Protein AF-A0A8I2Z5L2-F1 (afdb_monomer_lite)

Radius of gyration: 22.34 Å; chains: 1; bounding box: 50×25×63 Å

pLDDT: mean 81.47, std 20.43, range [42.88, 98.12]

Structure (mmCIF, N/CA/C/O backbone):
data_AF-A0A8I2Z5L2-F1
#
_entry.id   AF-A0A8I2Z5L2-F1
#
loop_
_atom_site.group_PDB
_atom_site.id
_atom_site.type_symbol
_atom_site.label_atom_id
_atom_site.label_alt_id
_atom_site.label_comp_id
_atom_site.label_asym_id
_atom_site.label_entity_id
_atom_site.label_seq_id
_atom_site.pdbx_PDB_ins_code
_atom_site.Cartn_x
_atom_site.Cartn_y
_atom_site.Cartn_z
_atom_site.occupancy
_atom_site.B_iso_or_equiv
_atom_site.auth_seq_id
_atom_site.auth_comp_id
_atom_site.auth_asym_id
_atom_site.auth_atom_id
_atom_site.pdbx_PDB_model_num
ATOM 1 N N . MET A 1 1 ? 11.837 -4.181 -3.426 1.00 78.31 1 MET A N 1
ATOM 2 C CA . MET A 1 1 ? 10.359 -4.108 -3.436 1.00 78.31 1 MET A CA 1
ATOM 3 C C . MET A 1 1 ? 9.836 -4.921 -2.260 1.00 78.31 1 MET A C 1
ATOM 5 O O . MET A 1 1 ? 10.418 -5.965 -2.003 1.00 78.31 1 MET A O 1
ATOM 9 N N . ASN A 1 2 ? 8.807 -4.466 -1.539 1.00 91.19 2 ASN A N 1
ATOM 10 C CA . ASN A 1 2 ? 8.116 -5.297 -0.543 1.00 91.19 2 ASN A CA 1
ATOM 11 C C . ASN A 1 2 ? 6.858 -5.876 -1.205 1.00 91.19 2 ASN A C 1
ATOM 13 O O . ASN A 1 2 ? 5.925 -5.121 -1.451 1.00 91.19 2 ASN A O 1
ATOM 17 N N . LEU A 1 3 ? 6.861 -7.170 -1.545 1.00 94.00 3 LEU A N 1
ATOM 18 C CA . LEU A 1 3 ? 5.728 -7.826 -2.218 1.00 94.00 3 LEU A CA 1
ATOM 19 C C . LEU A 1 3 ? 4.597 -8.193 -1.255 1.00 94.00 3 LEU A C 1
ATOM 21 O O . LEU A 1 3 ? 3.435 -8.144 -1.648 1.00 94.00 3 LEU A O 1
ATOM 25 N N . VAL A 1 4 ? 4.920 -8.435 0.018 1.00 96.31 4 VAL A N 1
ATOM 26 C CA . VAL A 1 4 ? 3.931 -8.719 1.070 1.00 96.31 4 VAL A CA 1
ATOM 27 C C . VAL A 1 4 ? 2.918 -7.576 1.179 1.00 96.31 4 VAL A C 1
ATOM 29 O O . VAL A 1 4 ? 1.730 -7.809 1.373 1.00 96.31 4 VAL A O 1
ATOM 32 N N . SER A 1 5 ? 3.355 -6.329 0.976 1.00 95.75 5 SER A N 1
ATOM 33 C CA . SER A 1 5 ? 2.457 -5.168 0.924 1.00 95.75 5 SER A CA 1
ATOM 34 C C . SER A 1 5 ? 1.437 -5.242 -0.223 1.00 95.75 5 SER A C 1
ATOM 36 O O . SER A 1 5 ? 0.286 -4.858 -0.040 1.00 95.75 5 SER A O 1
ATOM 38 N N . TYR A 1 6 ? 1.823 -5.754 -1.395 1.00 95.50 6 TYR A N 1
ATOM 39 C CA . TYR A 1 6 ? 0.918 -5.905 -2.543 1.00 95.50 6 TYR A CA 1
ATOM 40 C C . TYR A 1 6 ? -0.068 -7.056 -2.321 1.00 95.50 6 TYR A C 1
ATOM 42 O O . TYR A 1 6 ? -1.264 -6.899 -2.563 1.00 95.50 6 TYR A O 1
ATOM 50 N N . GLU A 1 7 ? 0.421 -8.186 -1.807 1.00 95.88 7 GLU A N 1
ATOM 51 C CA . GLU A 1 7 ? -0.394 -9.354 -1.455 1.00 95.88 7 GLU A CA 1
ATOM 52 C C . GLU A 1 7 ? -1.429 -9.006 -0.386 1.00 95.88 7 GLU A C 1
ATOM 54 O O . GLU A 1 7 ? -2.602 -9.353 -0.522 1.00 95.88 7 GLU A O 1
ATOM 59 N N . TYR A 1 8 ? -1.023 -8.248 0.640 1.00 96.81 8 TYR A N 1
ATOM 60 C CA . TYR A 1 8 ? -1.941 -7.741 1.651 1.00 96.81 8 TYR A CA 1
ATOM 61 C C . TYR A 1 8 ? -3.106 -7.014 0.981 1.00 96.81 8 TYR A C 1
ATOM 63 O O . TYR A 1 8 ? -4.241 -7.449 1.128 1.00 96.81 8 TYR A O 1
ATOM 71 N N . ILE A 1 9 ? -2.853 -6.000 0.151 1.00 96.31 9 ILE A N 1
ATOM 72 C CA . ILE A 1 9 ? -3.922 -5.250 -0.527 1.00 96.31 9 ILE A CA 1
ATOM 73 C C . ILE A 1 9 ? -4.783 -6.124 -1.444 1.00 96.31 9 ILE A C 1
ATOM 75 O O . ILE A 1 9 ? -6.005 -5.955 -1.460 1.00 96.31 9 ILE A O 1
ATOM 79 N N . ALA A 1 10 ? -4.193 -7.091 -2.149 1.00 95.06 10 ALA A N 1
ATOM 80 C CA . ALA A 1 10 ? -4.948 -8.020 -2.988 1.00 95.06 10 ALA A CA 1
ATOM 81 C C . ALA A 1 10 ? -5.999 -8.816 -2.184 1.00 95.06 10 ALA A C 1
ATOM 83 O O . ALA A 1 10 ? -7.084 -9.092 -2.694 1.00 95.06 10 ALA A O 1
ATOM 84 N N . THR A 1 11 ? -5.718 -9.119 -0.911 1.00 96.00 11 THR A N 1
ATOM 85 C CA . THR A 1 11 ? -6.625 -9.852 -0.002 1.00 96.00 11 THR A CA 1
ATOM 86 C C . THR A 1 11 ? -7.623 -8.976 0.771 1.00 96.00 11 THR A C 1
ATOM 88 O O . THR A 1 11 ? -8.479 -9.505 1.476 1.00 96.00 11 THR A O 1
ATOM 91 N N . GLN A 1 12 ? -7.559 -7.643 0.660 1.00 95.00 12 GLN A N 1
ATOM 92 C CA . GLN A 1 12 ? -8.355 -6.721 1.492 1.00 95.00 12 GLN A CA 1
ATOM 93 C C . GLN A 1 12 ? -9.652 -6.206 0.839 1.00 95.00 12 GLN A C 1
ATOM 95 O O . GLN A 1 12 ? -10.256 -5.283 1.385 1.00 95.00 12 GLN A O 1
ATOM 100 N N . ARG A 1 13 ? -10.114 -6.805 -0.271 1.00 92.50 13 ARG A N 1
ATOM 101 C CA . ARG A 1 13 ? -11.317 -6.365 -1.021 1.00 92.50 13 ARG A CA 1
ATOM 102 C C . ARG A 1 13 ? -12.579 -6.205 -0.176 1.00 92.50 13 ARG A C 1
ATOM 104 O O . ARG A 1 13 ? -13.373 -5.321 -0.447 1.00 92.50 13 ARG A O 1
ATOM 111 N N . GLU A 1 14 ? -12.764 -7.044 0.837 1.00 92.25 14 GLU A N 1
ATOM 112 C CA . GLU A 1 14 ? -13.955 -6.984 1.696 1.00 92.25 14 GLU A CA 1
ATOM 113 C C . GLU A 1 14 ? -13.736 -6.124 2.943 1.00 92.25 14 GLU A C 1
ATOM 115 O O . GLU A 1 14 ? -14.632 -5.425 3.408 1.00 92.25 14 GLU A O 1
ATOM 120 N N . ARG A 1 15 ? -12.536 -6.206 3.529 1.00 93.25 15 ARG A N 1
ATOM 121 C CA . ARG A 1 15 ? -12.263 -5.645 4.857 1.00 93.25 15 ARG A CA 1
ATOM 122 C C . ARG A 1 15 ? -11.760 -4.212 4.802 1.00 93.25 15 ARG A C 1
ATOM 124 O O . ARG A 1 15 ? -11.867 -3.535 5.819 1.00 93.25 15 ARG A O 1
ATOM 131 N N . HIS A 1 16 ? -11.175 -3.773 3.685 1.00 95.94 16 HIS A N 1
ATOM 132 C CA . HIS A 1 16 ? -10.520 -2.469 3.537 1.00 95.94 16 HIS A CA 1
ATOM 133 C C . HIS A 1 16 ? -9.512 -2.197 4.674 1.00 95.94 16 HIS A C 1
ATOM 135 O O . HIS A 1 16 ? -9.617 -1.230 5.431 1.00 95.94 16 HIS A O 1
ATOM 141 N N . GLY A 1 17 ? -8.583 -3.126 4.906 1.00 95.62 17 GLY A N 1
ATOM 142 C CA . GLY A 1 17 ? -7.541 -2.981 5.927 1.00 95.62 17 GLY A CA 1
ATOM 143 C C . GLY A 1 17 ? -6.654 -1.748 5.711 1.00 95.62 17 GLY A C 1
ATOM 144 O O . GLY A 1 17 ? -6.395 -1.353 4.573 1.00 95.62 17 GLY A O 1
ATOM 145 N N . VAL A 1 18 ? -6.188 -1.138 6.805 1.00 97.50 18 VAL A N 1
ATOM 146 C CA . VAL A 1 18 ? -5.235 -0.018 6.752 1.00 97.50 18 VAL A CA 1
ATOM 147 C C . VAL A 1 18 ? -3.821 -0.568 6.645 1.00 97.50 18 VAL A C 1
ATOM 149 O O . VAL A 1 18 ? -3.412 -1.406 7.446 1.00 97.50 18 VAL A O 1
ATOM 152 N N . MET A 1 19 ? -3.063 -0.074 5.671 1.00 96.88 19 MET A N 1
ATOM 153 C CA . MET A 1 19 ? -1.663 -0.439 5.494 1.00 96.88 19 MET A CA 1
ATOM 154 C C . MET A 1 19 ? -0.755 0.606 6.138 1.00 96.88 19 MET A C 1
ATOM 156 O O . MET A 1 19 ? -0.785 1.771 5.748 1.00 96.88 19 MET A O 1
ATOM 160 N N . VAL A 1 20 ? 0.072 0.172 7.088 1.00 97.50 20 VAL A N 1
ATOM 161 C CA . VAL A 1 20 ? 1.195 0.951 7.626 1.00 97.50 20 VAL A CA 1
ATOM 162 C C . VAL A 1 20 ? 2.465 0.457 6.947 1.00 97.50 20 VAL A C 1
ATOM 164 O O . VAL A 1 20 ? 2.719 -0.748 6.906 1.00 97.50 20 VAL A O 1
ATOM 167 N N . LEU A 1 21 ? 3.245 1.369 6.373 1.00 97.25 21 LEU A N 1
ATOM 168 C CA . LEU A 1 21 ? 4.373 1.018 5.521 1.00 97.25 21 LEU A CA 1
ATOM 169 C C . LEU A 1 21 ? 5.578 1.909 5.813 1.00 97.25 21 LEU A C 1
ATOM 171 O O . LEU A 1 21 ? 5.459 3.124 5.912 1.00 97.25 21 LEU A O 1
ATOM 175 N N . SER A 1 22 ? 6.761 1.305 5.917 1.00 97.25 22 SER A N 1
ATOM 176 C CA . SER A 1 22 ? 7.987 2.076 6.116 1.00 97.25 22 SER A CA 1
ATOM 177 C C . SER A 1 22 ? 8.342 2.886 4.866 1.00 97.25 22 SER A C 1
ATOM 179 O O . SER A 1 22 ? 8.327 2.349 3.752 1.00 97.25 22 SER A O 1
ATOM 181 N N . GLU A 1 23 ? 8.740 4.145 5.063 1.00 95.94 23 GLU A N 1
ATOM 182 C CA . GLU A 1 23 ? 9.198 5.052 3.998 1.00 95.94 23 GLU A CA 1
ATOM 183 C C . GLU A 1 23 ? 10.403 4.510 3.206 1.00 95.94 23 GLU A C 1
ATOM 185 O O . GLU A 1 23 ? 10.561 4.800 2.023 1.00 95.94 23 GLU A O 1
ATOM 190 N N . PHE A 1 24 ? 11.216 3.651 3.831 1.00 95.00 24 PHE A N 1
ATOM 191 C CA . PHE A 1 24 ? 12.406 3.046 3.224 1.00 95.00 24 PHE A CA 1
ATOM 192 C C . PHE A 1 24 ? 12.082 1.824 2.362 1.00 95.00 24 PHE A C 1
ATOM 194 O O . PHE A 1 24 ? 12.959 1.268 1.697 1.00 95.00 24 PHE A O 1
ATOM 201 N N . THR A 1 25 ? 10.824 1.377 2.349 1.00 94.56 25 THR A N 1
ATOM 202 C CA . THR A 1 25 ? 10.408 0.318 1.434 1.00 94.56 25 THR A CA 1
ATOM 203 C C . THR A 1 25 ? 10.234 0.887 0.032 1.00 94.56 25 THR A C 1
ATOM 205 O O . THR A 1 25 ? 9.555 1.887 -0.175 1.00 94.56 25 THR A O 1
ATOM 208 N N . GLY A 1 26 ? 10.751 0.188 -0.982 1.00 92.56 26 GLY A N 1
ATOM 209 C CA . GLY A 1 26 ? 10.518 0.587 -2.380 1.00 92.56 26 GLY A CA 1
ATOM 210 C C . GLY A 1 26 ? 9.032 0.626 -2.781 1.00 92.56 26 GLY A C 1
ATOM 211 O O . GLY A 1 26 ? 8.682 1.240 -3.780 1.00 92.56 26 GLY A O 1
ATOM 212 N N . ALA A 1 27 ? 8.150 0.001 -1.993 1.00 93.44 27 ALA A N 1
ATOM 213 C CA . ALA A 1 27 ? 6.707 0.050 -2.198 1.00 93.44 27 ALA A CA 1
ATOM 214 C C . ALA A 1 27 ? 6.072 1.378 -1.731 1.00 93.44 27 ALA A C 1
ATOM 216 O O . ALA A 1 27 ? 4.997 1.722 -2.214 1.00 93.44 27 ALA A O 1
ATOM 217 N N . ALA A 1 28 ? 6.727 2.149 -0.852 1.00 94.19 28 ALA A N 1
ATOM 218 C CA . ALA A 1 28 ? 6.187 3.392 -0.292 1.00 94.19 28 ALA A CA 1
ATOM 219 C C . ALA A 1 28 ? 5.852 4.440 -1.362 1.00 94.19 28 ALA A C 1
ATOM 221 O O . ALA A 1 28 ? 4.830 5.114 -1.276 1.00 94.19 28 ALA A O 1
ATOM 222 N N . GLN A 1 29 ? 6.661 4.521 -2.421 1.00 91.94 29 GLN A N 1
ATOM 223 C CA . GLN A 1 29 ? 6.413 5.438 -3.540 1.00 91.94 29 GLN A CA 1
ATOM 224 C C . GLN A 1 29 ? 5.223 5.023 -4.414 1.00 91.94 29 GLN A C 1
ATOM 226 O O . GLN A 1 29 ? 4.646 5.840 -5.125 1.00 91.94 29 GLN A O 1
ATOM 231 N N . SER A 1 30 ? 4.878 3.740 -4.383 1.00 93.25 30 SER A N 1
ATOM 232 C CA . SER A 1 30 ? 3.843 3.130 -5.216 1.00 93.25 30 SER A CA 1
ATOM 233 C C . SER A 1 30 ? 2.488 3.097 -4.503 1.00 93.25 30 SER A C 1
ATOM 235 O O . SER A 1 30 ? 1.442 3.353 -5.094 1.00 93.25 30 SER A O 1
ATOM 237 N N . LEU A 1 31 ? 2.506 2.821 -3.199 1.00 95.00 31 LEU A N 1
ATOM 238 C CA . LEU A 1 31 ? 1.329 2.547 -2.383 1.00 95.00 31 LEU A CA 1
ATOM 239 C C . LEU A 1 31 ? 0.909 3.785 -1.574 1.00 95.00 31 LEU A C 1
ATOM 241 O O . LEU A 1 31 ? 0.888 3.769 -0.344 1.00 95.00 31 LEU A O 1
ATOM 245 N N . SER A 1 32 ? 0.534 4.857 -2.277 1.00 92.75 32 SER A N 1
ATOM 246 C CA . SER A 1 32 ? 0.234 6.187 -1.710 1.00 92.75 32 SER A CA 1
ATOM 247 C C . SER A 1 32 ? -1.021 6.281 -0.828 1.00 92.75 32 SER A C 1
ATOM 249 O O . SER A 1 32 ? -1.270 7.321 -0.225 1.00 92.75 32 SER A O 1
ATOM 251 N N . GLY A 1 33 ? -1.827 5.219 -0.745 1.00 93.38 33 GLY A N 1
ATOM 252 C CA . GLY A 1 33 ? -2.934 5.118 0.214 1.00 93.38 33 GLY A CA 1
ATOM 253 C C . GLY A 1 33 ? -2.533 4.548 1.580 1.00 93.38 33 GLY A C 1
ATOM 254 O O . GLY A 1 33 ? -3.409 4.313 2.405 1.00 93.38 33 GLY A O 1
ATOM 255 N N . SER A 1 34 ? -1.244 4.284 1.808 1.00 97.12 34 SER A N 1
ATOM 256 C CA . SER A 1 34 ? -0.724 3.746 3.072 1.00 97.12 34 SER A CA 1
ATOM 257 C C . SER A 1 34 ? -0.384 4.861 4.056 1.00 97.12 34 SER A C 1
ATOM 259 O O . SER A 1 34 ? -0.027 5.966 3.650 1.00 97.12 34 SER A O 1
ATOM 261 N N . LEU A 1 35 ? -0.401 4.543 5.348 1.00 97.56 35 LEU A N 1
ATOM 262 C CA . LEU A 1 35 ? 0.248 5.357 6.370 1.00 97.56 35 LEU A CA 1
ATOM 263 C C . LEU A 1 35 ? 1.758 5.123 6.272 1.00 97.56 35 LEU A C 1
ATOM 265 O O . LEU A 1 35 ? 2.251 4.051 6.633 1.00 97.56 35 LEU A O 1
ATOM 269 N N . ILE A 1 36 ? 2.472 6.095 5.708 1.00 97.31 36 ILE A N 1
ATOM 270 C CA . ILE A 1 36 ? 3.926 6.037 5.558 1.00 97.31 36 ILE A CA 1
ATOM 271 C C . ILE A 1 36 ? 4.576 6.488 6.859 1.00 97.31 36 ILE A C 1
ATOM 273 O O . ILE A 1 36 ? 4.234 7.553 7.363 1.00 97.31 36 ILE A O 1
ATOM 277 N N . VAL A 1 37 ? 5.495 5.674 7.378 1.00 97.62 37 VAL A N 1
ATOM 278 C CA . VAL A 1 37 ? 6.158 5.927 8.661 1.00 97.62 37 VAL A CA 1
ATOM 279 C C . VAL A 1 37 ? 7.668 5.757 8.584 1.00 97.62 37 VAL A C 1
ATOM 281 O O . VAL A 1 37 ? 8.180 4.873 7.883 1.00 97.62 37 VAL A O 1
ATOM 284 N N . ASN A 1 38 ? 8.386 6.540 9.382 1.00 97.25 38 ASN A N 1
ATOM 285 C CA . ASN A 1 38 ? 9.769 6.245 9.727 1.00 97.25 38 ASN A CA 1
ATOM 286 C C . ASN A 1 38 ? 9.826 5.146 10.815 1.00 97.25 38 ASN A C 1
ATOM 288 O O . ASN A 1 38 ? 9.404 5.384 11.946 1.00 97.25 38 ASN A O 1
ATOM 292 N N . PRO A 1 39 ? 10.383 3.946 10.546 1.00 95.44 39 PRO A N 1
ATOM 293 C CA . PRO A 1 39 ? 10.433 2.858 11.524 1.00 95.44 39 PRO A CA 1
ATOM 294 C C . PRO A 1 39 ? 11.356 3.133 12.722 1.00 95.44 39 PRO A C 1
ATOM 296 O O . PRO A 1 39 ? 11.274 2.419 13.720 1.00 95.44 39 PRO A O 1
ATOM 299 N N . TRP A 1 40 ? 12.242 4.131 12.643 1.00 97.75 40 TRP A N 1
ATOM 300 C CA . TRP A 1 40 ? 13.113 4.529 13.755 1.00 97.75 40 TRP A CA 1
ATOM 301 C C . TRP A 1 40 ? 12.477 5.577 14.668 1.00 97.75 40 TRP A C 1
ATOM 303 O O . TRP A 1 40 ? 12.983 5.819 15.763 1.00 97.75 40 TRP A O 1
ATOM 313 N N . ASN A 1 41 ? 11.365 6.176 14.242 1.00 97.69 41 ASN A N 1
ATOM 314 C CA . ASN A 1 41 ? 10.576 7.084 15.053 1.00 97.69 41 ASN A CA 1
ATOM 315 C C . ASN A 1 41 ? 9.436 6.309 15.729 1.00 97.69 41 ASN A C 1
ATOM 317 O O . ASN A 1 41 ? 8.381 6.065 15.144 1.00 97.69 41 ASN A O 1
ATOM 321 N N . THR A 1 42 ? 9.657 5.890 16.973 1.00 96.62 42 THR A N 1
ATOM 322 C CA . THR A 1 42 ? 8.695 5.060 17.713 1.00 96.62 42 THR A CA 1
ATOM 323 C C . THR A 1 42 ? 7.394 5.789 18.037 1.00 96.62 42 THR A C 1
ATOM 325 O O . THR A 1 42 ? 6.349 5.146 18.094 1.00 96.62 42 THR A O 1
ATOM 328 N N . GLU A 1 43 ? 7.436 7.109 18.226 1.00 97.50 43 GLU A N 1
ATOM 329 C CA . GLU A 1 43 ? 6.250 7.926 18.501 1.00 97.50 43 GLU A CA 1
ATOM 330 C C . GLU A 1 43 ? 5.357 8.031 17.260 1.00 97.50 43 GLU A C 1
ATOM 332 O O . GLU A 1 43 ? 4.157 7.775 17.325 1.00 97.50 43 GLU A O 1
ATOM 337 N N . GLU A 1 44 ? 5.953 8.305 16.101 1.00 97.00 44 GLU A N 1
ATOM 338 C CA . GLU A 1 44 ? 5.254 8.313 14.813 1.00 97.00 44 GLU A CA 1
ATOM 339 C C . GLU A 1 44 ? 4.661 6.943 14.475 1.00 97.00 44 GLU A C 1
ATOM 341 O O . GLU A 1 44 ? 3.501 6.854 14.077 1.00 97.00 44 GLU A O 1
ATOM 346 N N . LEU A 1 45 ? 5.420 5.866 14.698 1.00 97.38 45 LEU A N 1
ATOM 347 C CA . LEU A 1 45 ? 4.925 4.508 14.498 1.00 97.38 45 LEU A CA 1
ATOM 348 C C . LEU A 1 45 ? 3.739 4.193 15.423 1.00 97.38 45 LEU A C 1
ATOM 350 O O . LEU A 1 45 ? 2.755 3.606 14.974 1.00 97.38 45 LEU A O 1
ATOM 354 N N . ALA A 1 46 ? 3.808 4.583 16.700 1.00 97.81 46 ALA A N 1
ATOM 355 C CA . ALA A 1 46 ? 2.720 4.379 17.654 1.00 97.81 46 ALA A CA 1
ATOM 356 C C . ALA A 1 46 ? 1.455 5.150 17.250 1.00 97.81 46 ALA A C 1
ATOM 358 O O . ALA A 1 46 ? 0.362 4.581 17.266 1.00 97.81 46 ALA A O 1
ATOM 359 N N . ASN A 1 47 ? 1.609 6.406 16.826 1.00 97.88 47 ASN A N 1
ATOM 360 C CA . ASN A 1 47 ? 0.508 7.229 16.333 1.00 97.88 47 ASN A CA 1
ATOM 361 C C . ASN A 1 47 ? -0.114 6.625 15.068 1.00 97.88 4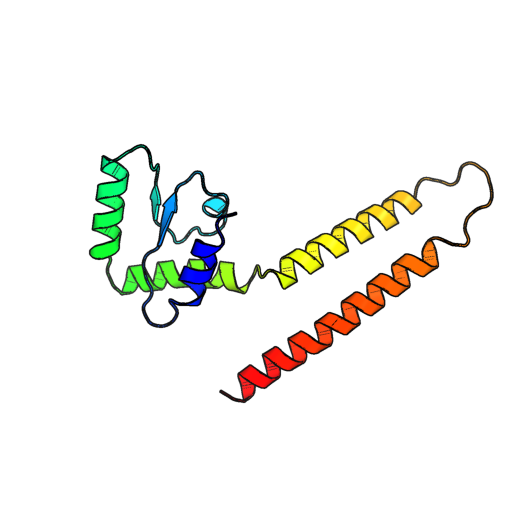7 ASN A C 1
ATOM 363 O O . ASN A 1 47 ? -1.326 6.459 15.005 1.00 97.88 47 ASN A O 1
ATOM 367 N N . ALA A 1 48 ? 0.697 6.182 14.105 1.00 97.75 48 ALA A N 1
ATOM 368 C CA . ALA A 1 48 ? 0.192 5.547 12.891 1.00 97.75 48 ALA A CA 1
ATOM 369 C C . ALA A 1 48 ? -0.556 4.232 13.168 1.00 97.75 48 ALA A C 1
ATOM 371 O O . ALA A 1 48 ? -1.543 3.928 12.501 1.00 97.75 48 ALA A O 1
ATOM 372 N N . LEU A 1 49 ? -0.113 3.444 14.154 1.00 97.62 49 LEU A N 1
ATOM 373 C CA . LEU A 1 49 ? -0.835 2.245 14.586 1.00 97.62 49 LEU A CA 1
ATOM 374 C C . LEU A 1 49 ? -2.159 2.598 15.269 1.00 97.62 49 LEU A C 1
ATOM 376 O O . LEU A 1 49 ? -3.164 1.937 15.007 1.00 97.62 49 LEU A O 1
ATOM 380 N N . HIS A 1 50 ? -2.172 3.635 16.110 1.00 98.12 50 HIS A N 1
ATOM 381 C CA . HIS A 1 50 ? -3.396 4.150 16.719 1.00 98.12 50 HIS A CA 1
ATOM 382 C C . HIS A 1 50 ? -4.393 4.617 15.652 1.00 98.12 50 HIS A C 1
ATOM 384 O O . HIS A 1 50 ? -5.553 4.200 15.665 1.00 98.12 50 HIS A O 1
ATOM 390 N N . ASP A 1 51 ? -3.928 5.398 14.682 1.00 97.50 51 ASP A N 1
ATOM 391 C CA . ASP A 1 51 ? -4.734 5.858 13.557 1.00 97.50 51 ASP A CA 1
ATOM 392 C C . ASP A 1 51 ? -5.255 4.670 12.744 1.00 97.50 51 ASP A C 1
ATOM 394 O O . ASP A 1 51 ? -6.439 4.606 12.435 1.00 97.50 51 ASP A O 1
ATOM 398 N N . ALA A 1 52 ? -4.418 3.668 12.458 1.00 97.44 52 ALA A N 1
ATOM 399 C CA . ALA A 1 52 ? -4.820 2.494 11.686 1.00 97.44 52 ALA A CA 1
ATOM 400 C C . ALA A 1 52 ? -5.970 1.700 12.328 1.00 97.44 52 ALA A C 1
ATOM 402 O O . ALA A 1 52 ? -6.838 1.202 11.607 1.00 97.44 52 ALA A O 1
ATOM 403 N N . VAL A 1 53 ? -5.994 1.579 13.660 1.00 97.12 53 VAL A N 1
ATOM 404 C CA . VAL A 1 53 ? -7.052 0.842 14.376 1.00 97.12 53 VAL A CA 1
ATOM 405 C C . VAL A 1 53 ? -8.289 1.690 14.679 1.00 97.12 53 VAL A C 1
ATOM 407 O O . VAL A 1 53 ? -9.355 1.124 14.911 1.00 97.12 53 VAL A O 1
ATOM 410 N N . THR A 1 54 ? -8.172 3.022 14.669 1.00 97.62 54 THR A N 1
ATOM 411 C CA . THR A 1 54 ? -9.282 3.955 14.944 1.00 97.62 54 THR A CA 1
ATOM 412 C C . THR A 1 54 ? -9.885 4.594 13.687 1.00 97.62 54 THR A C 1
ATOM 414 O O . THR A 1 54 ? -10.931 5.237 13.776 1.00 97.62 54 THR A O 1
ATOM 417 N N . MET A 1 55 ? -9.270 4.399 12.514 1.00 97.38 55 MET A N 1
ATOM 418 C CA . MET A 1 55 ? -9.696 4.987 11.241 1.00 97.38 55 MET A CA 1
ATOM 419 C C . MET A 1 55 ? -11.141 4.625 10.881 1.00 97.38 55 MET A C 1
ATOM 421 O O . MET A 1 55 ? -11.545 3.457 10.948 1.00 97.38 55 MET A O 1
ATOM 425 N N . SER A 1 56 ? -11.908 5.623 10.428 1.00 97.38 56 SER A N 1
ATOM 426 C CA . SER A 1 56 ? -13.310 5.420 10.060 1.00 97.38 56 SER A CA 1
ATOM 427 C C . SER A 1 56 ? -13.443 4.490 8.842 1.00 97.38 56 SER A C 1
ATOM 429 O O . SER A 1 56 ? -12.558 4.476 7.976 1.00 97.38 56 SER A O 1
ATOM 431 N N . PRO A 1 57 ? -14.538 3.718 8.719 1.00 96.19 57 PRO A N 1
ATOM 432 C CA . PRO A 1 57 ? -14.759 2.834 7.573 1.00 96.19 57 PRO A CA 1
ATOM 433 C C . PRO A 1 57 ? -14.656 3.544 6.214 1.00 96.19 57 PRO A C 1
ATOM 435 O O . P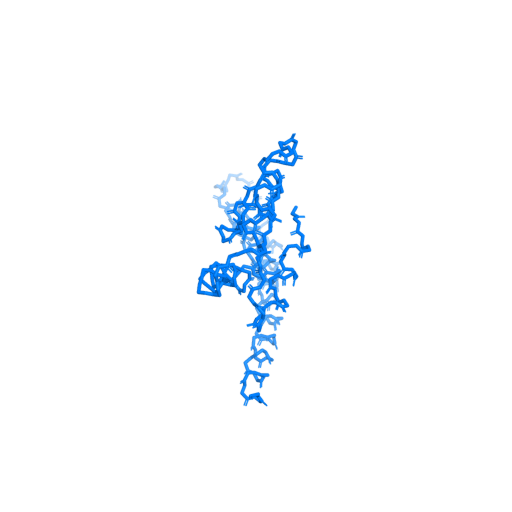RO A 1 57 ? -14.096 2.994 5.268 1.00 96.19 57 PRO A O 1
ATOM 438 N N . GLU A 1 58 ? -15.124 4.788 6.132 1.00 96.75 58 GLU A N 1
ATOM 439 C CA . GLU A 1 58 ? -15.127 5.594 4.909 1.00 96.75 58 GLU A CA 1
ATOM 440 C C . GLU A 1 58 ? -13.702 5.980 4.494 1.00 96.75 58 GLU A C 1
ATOM 442 O O . GLU A 1 58 ? -13.336 5.895 3.320 1.00 96.75 58 GLU A O 1
ATOM 447 N N . GLN A 1 59 ? -12.867 6.374 5.462 1.00 96.50 59 GLN A N 1
ATOM 448 C CA . GLN A 1 59 ? -11.456 6.682 5.220 1.00 96.50 59 GLN A CA 1
ATOM 449 C C . GLN A 1 59 ? -10.681 5.431 4.802 1.00 96.50 59 GLN A C 1
ATOM 451 O O . GLN A 1 59 ? -9.871 5.480 3.873 1.00 96.50 59 GLN A O 1
ATOM 456 N N . ARG A 1 60 ? -10.965 4.298 5.451 1.00 97.06 60 ARG A N 1
ATOM 457 C CA . ARG A 1 60 ? -10.369 2.998 5.130 1.00 97.06 60 ARG A CA 1
ATOM 458 C C . ARG A 1 60 ? -10.683 2.569 3.701 1.00 97.06 60 ARG A C 1
ATOM 460 O O . ARG A 1 60 ? -9.770 2.211 2.963 1.00 97.06 60 ARG A O 1
ATOM 467 N N . GLU A 1 61 ? -11.942 2.672 3.287 1.00 96.81 61 GLU A N 1
ATOM 468 C CA . GLU A 1 61 ? -12.366 2.373 1.917 1.00 96.81 61 GLU A CA 1
ATOM 469 C C . GLU A 1 61 ? -11.716 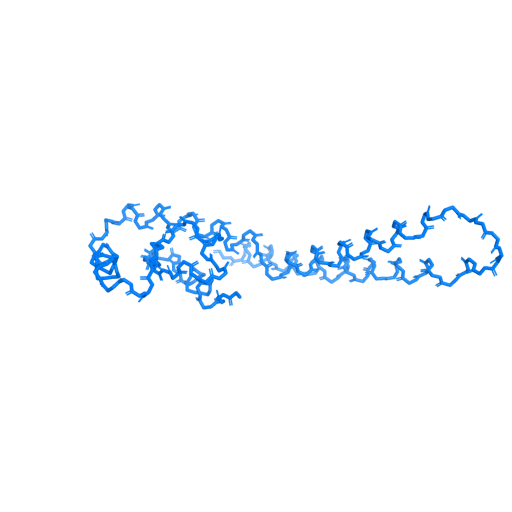3.325 0.901 1.00 96.81 61 GLU A C 1
ATOM 471 O O . GLU A 1 61 ? -11.210 2.888 -0.134 1.00 96.81 61 GLU A O 1
ATOM 476 N N . ALA A 1 62 ? -11.674 4.628 1.195 1.00 96.94 62 ALA A N 1
ATOM 477 C CA . ALA A 1 62 ? -11.051 5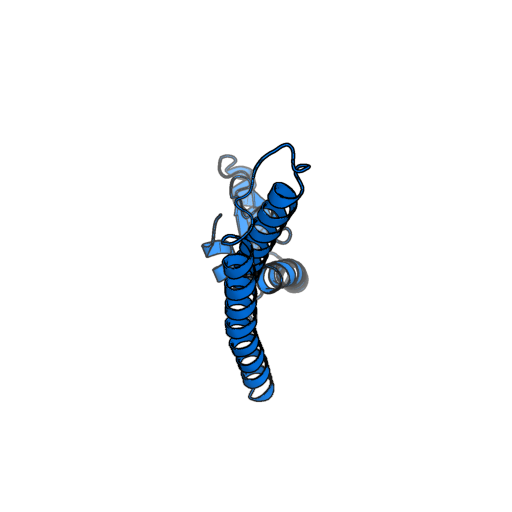.612 0.313 1.00 96.94 62 ALA A CA 1
ATOM 478 C C . ALA A 1 62 ? -9.549 5.348 0.113 1.00 96.94 62 ALA A C 1
ATOM 480 O O . ALA A 1 62 ? -9.039 5.451 -1.008 1.00 96.94 62 ALA A O 1
ATOM 481 N N . ASN A 1 63 ? -8.839 4.987 1.183 1.00 97.06 63 ASN A N 1
ATOM 482 C CA . ASN A 1 63 ? -7.427 4.619 1.131 1.00 97.06 63 ASN A CA 1
ATOM 483 C C . ASN A 1 63 ? -7.223 3.294 0.394 1.00 97.06 63 ASN A C 1
ATOM 485 O O . ASN A 1 63 ? -6.383 3.222 -0.506 1.00 97.06 63 ASN A O 1
ATOM 489 N N . TYR A 1 64 ? -8.047 2.286 0.686 1.00 97.56 64 TYR A N 1
ATOM 490 C CA . TYR A 1 64 ? -8.031 1.006 -0.012 1.00 97.56 64 TYR A CA 1
ATOM 491 C C . TYR A 1 64 ? -8.204 1.175 -1.525 1.00 97.56 64 TYR A C 1
ATOM 493 O O . TYR A 1 64 ? -7.381 0.673 -2.284 1.00 97.56 64 TYR A O 1
ATOM 501 N N . LYS A 1 65 ? -9.185 1.961 -1.985 1.00 96.88 65 LYS A N 1
ATOM 502 C CA . LYS A 1 65 ? -9.426 2.196 -3.422 1.00 96.88 65 LYS A CA 1
ATOM 503 C C . LYS A 1 65 ? -8.227 2.809 -4.151 1.00 96.88 65 LYS A C 1
ATOM 505 O O . LYS A 1 65 ? -8.022 2.545 -5.338 1.00 96.88 65 LYS A O 1
ATOM 510 N N . LYS A 1 66 ? -7.425 3.641 -3.474 1.00 96.44 66 LYS A N 1
ATOM 511 C CA . LYS A 1 66 ? -6.174 4.177 -4.045 1.00 96.44 66 LYS A CA 1
ATOM 512 C C . LYS A 1 66 ? -5.141 3.065 -4.227 1.00 96.44 66 LYS A C 1
ATOM 514 O O . LYS A 1 66 ? -4.512 2.985 -5.280 1.00 96.44 66 LYS A O 1
ATOM 519 N N . LEU A 1 67 ? -4.995 2.215 -3.212 1.00 96.94 67 LEU A N 1
ATOM 520 C CA . LEU A 1 67 ? -4.051 1.099 -3.196 1.00 96.94 67 LEU A CA 1
ATOM 521 C C . LEU A 1 67 ? -4.435 0.029 -4.219 1.00 96.94 67 LEU A C 1
ATOM 523 O O . LEU A 1 67 ? -3.606 -0.361 -5.037 1.00 96.94 67 LEU A O 1
ATOM 527 N N . GLU A 1 68 ? -5.704 -0.377 -4.233 1.00 96.50 68 GLU A N 1
ATOM 528 C CA . GLU A 1 68 ? -6.269 -1.346 -5.170 1.00 96.50 68 GLU A CA 1
ATOM 529 C C . GLU A 1 68 ? -6.003 -0.928 -6.620 1.00 96.50 68 GLU A C 1
ATOM 531 O O . GLU A 1 68 ? -5.452 -1.700 -7.407 1.00 96.50 68 GLU A O 1
ATOM 536 N N . ARG A 1 69 ? -6.305 0.332 -6.961 1.00 95.50 69 ARG A N 1
ATOM 537 C CA . ARG A 1 69 ? -6.079 0.863 -8.310 1.00 95.50 69 ARG A CA 1
ATOM 538 C C . ARG A 1 69 ? -4.628 0.720 -8.757 1.00 95.50 69 ARG A C 1
ATOM 540 O O . ARG A 1 69 ? -4.389 0.462 -9.932 1.00 95.50 69 ARG A O 1
ATOM 547 N N . TYR A 1 70 ? -3.669 0.925 -7.858 1.00 95.50 70 TYR A N 1
ATOM 548 C CA . TYR A 1 70 ? -2.257 0.789 -8.197 1.00 95.50 70 TYR A CA 1
ATOM 549 C C . TYR A 1 70 ? -1.869 -0.683 -8.379 1.00 95.50 70 TYR A C 1
ATOM 551 O O . TYR A 1 70 ? -1.320 -1.046 -9.418 1.00 95.50 70 TYR A O 1
ATOM 559 N N . VAL A 1 71 ? -2.197 -1.529 -7.397 1.00 94.94 71 VAL A N 1
ATOM 560 C CA . VAL A 1 71 ? -1.809 -2.950 -7.363 1.00 94.94 71 VAL A CA 1
ATOM 561 C C . VAL A 1 71 ? -2.347 -3.712 -8.573 1.00 94.94 71 VAL A C 1
ATOM 563 O O . VAL A 1 71 ? -1.607 -4.468 -9.196 1.00 94.94 71 VAL A O 1
ATOM 566 N N . PHE A 1 72 ? -3.605 -3.480 -8.955 1.00 94.25 72 PHE A N 1
ATOM 567 C CA . PHE A 1 72 ? -4.212 -4.170 -10.098 1.00 94.25 72 PHE A CA 1
ATOM 568 C C . PHE A 1 72 ? -3.850 -3.560 -11.456 1.00 94.25 72 PHE A C 1
ATOM 570 O O . PHE A 1 72 ? -4.019 -4.218 -12.479 1.00 94.25 72 PHE A O 1
ATOM 577 N N . LYS A 1 73 ? -3.332 -2.327 -11.493 1.00 94.31 73 LYS A N 1
ATOM 578 C CA . LYS A 1 73 ? -2.852 -1.702 -12.734 1.00 94.31 73 LYS A CA 1
ATOM 579 C C . LYS A 1 73 ? -1.428 -2.133 -13.084 1.00 94.31 73 LYS A C 1
ATOM 581 O O . LYS A 1 73 ? -1.125 -2.328 -14.257 1.00 94.31 73 LYS A O 1
ATOM 586 N N . TYR A 1 74 ? -0.554 -2.249 -12.087 1.00 93.56 74 TYR A N 1
ATOM 587 C CA . TYR A 1 74 ? 0.871 -2.525 -12.273 1.00 93.56 74 TYR A CA 1
ATOM 588 C C . TYR A 1 74 ? 1.211 -3.946 -11.815 1.00 93.56 74 TYR A C 1
ATOM 590 O O . TYR A 1 74 ? 1.851 -4.154 -10.786 1.00 93.56 74 TYR A O 1
ATOM 598 N N . THR A 1 75 ? 0.750 -4.933 -12.583 1.00 93.88 75 THR A N 1
ATOM 599 C CA . THR A 1 75 ? 0.959 -6.358 -12.291 1.00 93.88 75 THR A CA 1
ATOM 600 C C . THR A 1 75 ? 2.371 -6.827 -12.659 1.00 93.88 75 THR A C 1
ATOM 602 O O . THR A 1 75 ? 3.112 -6.156 -13.383 1.00 93.88 75 THR A O 1
ATOM 605 N N . SER A 1 76 ? 2.748 -8.021 -12.194 1.00 93.12 76 SER A N 1
ATOM 606 C CA . SER A 1 76 ? 3.995 -8.685 -12.603 1.00 93.12 76 SER A CA 1
ATOM 607 C C . SER A 1 76 ? 4.060 -8.914 -14.117 1.00 93.12 76 SER A C 1
ATOM 609 O O . SER A 1 76 ? 5.113 -8.698 -14.717 1.00 93.12 76 SER A O 1
ATOM 611 N N . ALA A 1 77 ? 2.933 -9.277 -14.740 1.00 94.06 77 ALA A N 1
ATOM 612 C CA . ALA A 1 77 ? 2.815 -9.413 -16.191 1.00 94.06 77 ALA A CA 1
ATOM 613 C C . ALA A 1 77 ? 3.072 -8.075 -16.901 1.00 94.06 77 ALA A C 1
ATOM 615 O O . ALA A 1 77 ? 3.898 -8.005 -17.812 1.00 94.06 77 ALA A O 1
ATOM 616 N N . TRP A 1 78 ? 2.453 -6.986 -16.425 1.00 94.44 78 TRP A N 1
ATOM 617 C CA . TRP A 1 78 ? 2.681 -5.643 -16.968 1.00 94.44 78 TRP A CA 1
ATOM 618 C C . TRP A 1 78 ? 4.151 -5.221 -16.867 1.00 94.44 78 TRP A C 1
ATOM 620 O O . TRP A 1 78 ? 4.713 -4.672 -17.820 1.00 94.44 78 TRP A O 1
ATOM 630 N N . TRP A 1 79 ? 4.795 -5.497 -15.730 1.00 94.44 79 TRP A N 1
ATOM 631 C CA . TRP A 1 79 ? 6.217 -5.217 -15.543 1.00 94.44 79 TRP A CA 1
ATOM 632 C C . TRP A 1 79 ? 7.083 -6.019 -16.521 1.00 94.44 79 TRP A C 1
ATOM 634 O O . TRP A 1 79 ? 7.943 -5.439 -17.185 1.00 94.44 79 TRP A O 1
ATOM 644 N N . GLY A 1 80 ? 6.824 -7.323 -16.661 1.00 96.94 80 GLY A N 1
ATOM 645 C CA . GLY A 1 80 ? 7.561 -8.199 -17.574 1.00 96.94 80 GLY A CA 1
ATOM 646 C C . GLY A 1 80 ? 7.444 -7.742 -19.028 1.00 96.94 80 GLY A C 1
ATOM 647 O O . GLY A 1 80 ? 8.455 -7.603 -19.719 1.00 96.94 80 GLY A O 1
ATOM 648 N N . GLN A 1 81 ? 6.228 -7.410 -19.466 1.00 95.31 81 GLN A N 1
ATOM 649 C CA . GLN A 1 81 ? 5.984 -6.881 -20.806 1.00 95.31 81 GLN A CA 1
ATOM 650 C C . GLN A 1 81 ? 6.709 -5.551 -21.031 1.00 95.31 81 GLN A C 1
ATOM 652 O O . GLN A 1 81 ? 7.359 -5.361 -22.059 1.00 95.31 81 GLN A O 1
ATOM 657 N N . SER A 1 82 ? 6.631 -4.635 -20.064 1.00 95.69 82 SER A N 1
ATOM 658 C CA . SER A 1 82 ? 7.292 -3.328 -20.146 1.00 95.69 82 SER A CA 1
ATOM 659 C C . SER A 1 82 ? 8.810 -3.473 -20.245 1.00 95.69 82 SER A C 1
ATOM 661 O O . SER A 1 82 ? 9.446 -2.790 -21.046 1.00 95.69 82 SER A O 1
ATOM 663 N N . PHE A 1 83 ? 9.387 -4.407 -19.489 1.00 96.25 83 PHE A N 1
ATOM 664 C CA . PHE A 1 83 ? 10.814 -4.701 -19.517 1.00 96.25 83 PHE A CA 1
ATOM 665 C C . PHE A 1 83 ? 11.270 -5.252 -20.878 1.00 96.25 83 PHE A C 1
ATOM 667 O O . PHE A 1 83 ? 12.231 -4.745 -21.459 1.00 96.25 83 PHE A O 1
ATOM 674 N N . VAL A 1 84 ? 10.563 -6.244 -21.435 1.00 96.50 84 VAL A N 1
ATOM 675 C CA . VAL A 1 84 ? 10.896 -6.817 -22.755 1.00 96.50 84 VAL A CA 1
ATOM 676 C C . VAL A 1 84 ? 10.696 -5.807 -23.885 1.00 96.50 84 VAL A C 1
ATOM 678 O O . VAL A 1 84 ? 11.531 -5.723 -24.791 1.00 96.50 84 VAL A O 1
ATOM 681 N N . ASN A 1 85 ? 9.629 -5.009 -23.826 1.00 96.00 85 ASN A N 1
ATOM 682 C CA . ASN A 1 85 ? 9.377 -3.947 -24.798 1.00 96.00 85 ASN A CA 1
ATOM 683 C C . ASN A 1 85 ? 10.520 -2.933 -24.821 1.00 96.00 85 ASN A C 1
ATOM 685 O O . ASN A 1 85 ? 11.006 -2.579 -25.895 1.00 96.00 85 ASN A O 1
ATOM 689 N N . GLU A 1 86 ? 10.988 -2.512 -23.647 1.00 96.06 86 GLU A N 1
ATOM 690 C CA . GLU A 1 86 ? 12.081 -1.552 -23.540 1.00 96.06 86 GLU A CA 1
ATOM 691 C C . GLU A 1 86 ? 13.405 -2.132 -24.055 1.00 96.06 86 GLU A C 1
ATOM 693 O O . GLU A 1 86 ? 14.107 -1.480 -24.827 1.00 96.06 86 GLU A O 1
ATOM 698 N N . MET A 1 87 ? 13.719 -3.394 -23.739 1.00 95.75 87 MET A N 1
ATOM 699 C CA . MET A 1 87 ? 14.890 -4.073 -24.313 1.00 95.75 87 MET A CA 1
ATOM 700 C C . MET A 1 87 ? 14.820 -4.166 -25.843 1.00 95.75 87 MET A C 1
ATOM 702 O O . MET A 1 87 ? 15.822 -3.957 -26.533 1.00 95.75 87 MET A O 1
ATOM 706 N N . THR A 1 88 ? 13.637 -4.463 -26.384 1.00 95.00 88 THR A N 1
ATOM 707 C CA . THR A 1 88 ? 13.418 -4.556 -27.834 1.00 95.00 88 THR A CA 1
ATOM 708 C C . THR A 1 88 ? 13.611 -3.195 -28.499 1.00 95.00 88 THR A C 1
ATOM 710 O O . THR A 1 88 ? 14.300 -3.110 -29.515 1.00 95.00 88 THR A O 1
ATOM 713 N N . ARG A 1 89 ? 13.081 -2.126 -27.889 1.00 94.19 89 ARG A N 1
ATOM 714 C CA . ARG A 1 89 ? 13.238 -0.740 -28.348 1.00 94.19 89 ARG A CA 1
ATOM 715 C C . ARG A 1 89 ? 14.709 -0.324 -28.408 1.00 94.19 89 ARG A C 1
ATOM 717 O O . ARG A 1 89 ? 15.172 0.173 -29.433 1.00 94.19 89 ARG A O 1
ATOM 724 N N . LEU A 1 90 ? 15.465 -0.587 -27.343 1.00 93.44 90 LEU A N 1
ATOM 725 C CA . LEU A 1 90 ? 16.897 -0.276 -27.296 1.00 93.44 90 LEU A CA 1
ATOM 726 C C . LEU A 1 90 ? 17.700 -1.086 -28.327 1.00 93.44 90 LEU A C 1
ATOM 728 O O . LEU A 1 90 ? 18.622 -0.557 -28.948 1.00 93.44 90 LEU A O 1
ATOM 732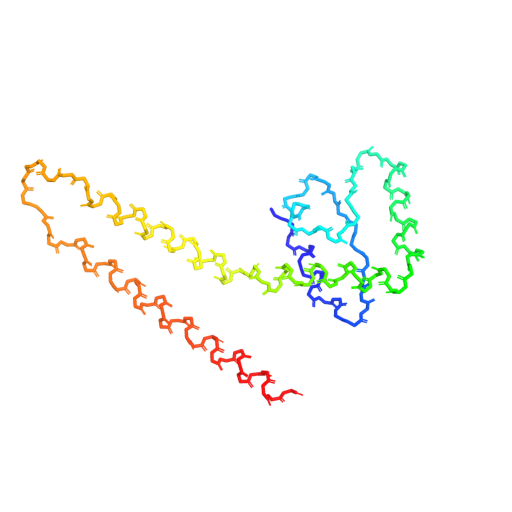 N N . SER A 1 91 ? 17.326 -2.347 -28.559 1.00 90.44 91 SER A N 1
ATOM 733 C CA . SER A 1 91 ? 17.967 -3.202 -29.568 1.00 90.44 91 SER A CA 1
ATOM 734 C C . SER A 1 91 ? 17.695 -2.715 -30.997 1.00 90.44 91 SER A C 1
ATOM 736 O O . SER A 1 91 ? 18.597 -2.734 -31.837 1.00 90.44 91 SER A O 1
ATOM 738 N N . SER A 1 92 ? 16.479 -2.232 -31.286 1.00 85.25 92 SER A N 1
ATOM 739 C CA . SER A 1 92 ? 16.163 -1.630 -32.587 1.00 85.25 92 SER A CA 1
ATOM 740 C C . SER A 1 92 ? 16.872 -0.292 -32.801 1.00 85.25 92 SER A C 1
ATOM 742 O O . SER A 1 92 ? 17.362 -0.043 -33.904 1.00 85.25 92 SER A O 1
ATOM 744 N N . ASP A 1 93 ? 17.008 0.535 -31.763 1.00 77.19 93 ASP A N 1
ATOM 745 C CA . ASP A 1 93 ? 17.715 1.821 -31.848 1.00 77.19 93 ASP A CA 1
ATOM 746 C C . ASP A 1 93 ? 19.225 1.618 -32.068 1.00 77.19 93 ASP A C 1
ATOM 748 O O . ASP A 1 93 ? 19.841 2.312 -32.877 1.00 77.19 93 ASP A O 1
ATOM 752 N N . ALA A 1 94 ? 19.825 0.595 -31.446 1.00 66.62 94 ALA A N 1
ATOM 753 C CA . ALA A 1 94 ? 21.226 0.231 -31.673 1.00 66.62 94 ALA A CA 1
ATOM 754 C C . ALA A 1 94 ? 21.510 -0.210 -33.125 1.00 66.62 94 ALA A C 1
ATOM 756 O O . ALA A 1 94 ? 22.607 0.016 -33.639 1.00 66.62 94 ALA A O 1
ATOM 757 N N . SER A 1 95 ? 20.520 -0.788 -33.814 1.00 60.22 95 SER A N 1
ATOM 758 C CA . SER A 1 95 ? 20.631 -1.170 -35.231 1.00 60.22 95 SER A CA 1
ATOM 759 C C . SER A 1 95 ? 20.546 0.013 -36.216 1.00 60.22 95 SER A C 1
ATOM 761 O O . SER A 1 95 ? 20.836 -0.166 -37.400 1.00 60.22 95 SER A O 1
ATOM 763 N N . HIS A 1 96 ? 20.210 1.219 -35.730 1.00 53.38 96 HIS A N 1
ATOM 764 C CA . HIS A 1 96 ? 20.142 2.469 -36.503 1.00 53.38 96 HIS A CA 1
ATOM 765 C C . HIS A 1 96 ? 21.402 3.350 -36.389 1.00 53.38 96 HIS A C 1
ATOM 767 O O . HIS A 1 96 ? 21.416 4.466 -36.912 1.00 53.38 96 HIS A O 1
ATOM 773 N N . GLN A 1 97 ? 22.490 2.864 -35.777 1.00 48.53 97 GLN A N 1
ATOM 774 C CA . GLN A 1 97 ? 23.815 3.463 -35.993 1.00 48.53 97 GLN A CA 1
ATOM 775 C C . GLN A 1 97 ? 24.105 3.471 -37.510 1.00 48.53 97 GLN A C 1
ATOM 777 O O . GLN A 1 97 ? 23.953 2.427 -38.156 1.00 48.53 97 GLN A O 1
ATOM 782 N N . PRO A 1 98 ? 24.476 4.614 -38.122 1.00 43.78 98 PRO A N 1
ATOM 783 C CA . PRO A 1 98 ? 24.684 4.676 -39.561 1.00 43.78 98 PRO A CA 1
ATOM 784 C C . PRO A 1 98 ? 25.758 3.664 -39.966 1.00 43.78 98 PRO A C 1
ATOM 786 O O . PRO A 1 98 ? 26.855 3.646 -39.410 1.00 43.78 98 PRO A O 1
ATOM 789 N N . LYS A 1 99 ? 25.424 2.814 -40.947 1.00 45.00 99 LYS A N 1
ATOM 790 C CA . LYS A 1 99 ? 26.348 1.869 -41.581 1.00 45.00 99 LYS A CA 1
ATOM 791 C C . LYS A 1 99 ? 27.545 2.630 -42.149 1.00 45.00 99 LYS A C 1
ATOM 793 O O . LYS A 1 99 ? 27.519 3.063 -43.298 1.00 45.00 99 LYS A O 1
ATOM 798 N N . ALA A 1 100 ? 28.617 2.719 -41.377 1.00 48.81 100 ALA A N 1
ATOM 799 C CA . ALA A 1 100 ? 29.954 2.855 -41.915 1.00 48.81 100 ALA A CA 1
ATOM 800 C C . ALA A 1 100 ? 30.612 1.465 -41.895 1.00 48.81 100 ALA A C 1
ATOM 802 O O . ALA A 1 100 ? 31.127 1.017 -40.879 1.00 48.81 100 ALA A O 1
ATOM 803 N N . ILE A 1 101 ? 30.597 0.844 -43.082 1.00 45.75 101 ILE A N 1
ATOM 804 C CA . ILE A 1 101 ? 31.500 -0.210 -43.580 1.00 45.75 101 ILE A CA 1
ATOM 805 C C . ILE A 1 101 ? 31.235 -1.667 -43.118 1.00 45.75 101 ILE A C 1
ATOM 807 O O . ILE A 1 101 ? 31.597 -2.073 -42.023 1.00 45.75 101 ILE A O 1
ATOM 811 N N . GLY A 1 102 ? 30.728 -2.493 -44.055 1.00 45.22 102 GLY A N 1
ATOM 812 C CA . GLY A 1 102 ? 31.068 -3.928 -44.165 1.00 45.22 102 GLY A CA 1
ATOM 813 C C . GLY A 1 102 ? 30.003 -4.971 -43.774 1.00 45.22 102 GLY A C 1
ATOM 814 O O . GLY A 1 102 ? 29.854 -5.312 -42.611 1.00 45.22 102 GLY A O 1
ATOM 815 N N . ASN A 1 103 ? 29.308 -5.522 -44.779 1.00 45.88 103 ASN A N 1
ATOM 816 C CA . ASN A 1 103 ? 28.452 -6.730 -44.809 1.00 45.88 103 ASN A CA 1
ATOM 817 C C . ASN A 1 103 ? 28.451 -7.701 -43.595 1.00 45.88 103 ASN A C 1
ATOM 819 O O . ASN A 1 103 ? 29.238 -8.641 -43.588 1.00 45.88 103 ASN A O 1
ATOM 823 N N . VAL A 1 104 ? 27.456 -7.609 -42.689 1.00 51.25 104 VAL A N 1
ATOM 824 C CA . VAL A 1 104 ? 26.948 -8.746 -41.862 1.00 51.25 104 VAL A CA 1
ATOM 825 C C . VAL A 1 104 ? 25.442 -8.586 -41.515 1.00 51.25 104 VAL A C 1
ATOM 827 O O . VAL A 1 104 ? 25.000 -8.812 -40.395 1.00 51.25 104 VAL A O 1
ATOM 830 N N . ALA A 1 105 ? 24.603 -8.141 -42.458 1.00 48.72 105 ALA A N 1
ATOM 831 C CA . ALA A 1 105 ? 23.218 -7.719 -42.166 1.00 48.72 105 ALA A CA 1
ATOM 832 C C . ALA A 1 105 ? 22.161 -8.850 -42.040 1.00 48.72 105 ALA A C 1
ATOM 834 O O . ALA A 1 105 ? 20.977 -8.556 -41.916 1.00 48.72 105 ALA A O 1
ATOM 835 N N . GLY A 1 106 ? 22.543 -10.131 -42.103 1.00 42.88 106 GLY A N 1
ATOM 836 C CA . GLY A 1 106 ? 21.587 -11.225 -42.339 1.00 42.88 106 GLY A CA 1
ATOM 837 C C . GLY A 1 106 ? 20.926 -11.869 -41.111 1.00 42.88 106 GLY A C 1
ATOM 838 O O . GLY A 1 106 ? 19.803 -12.344 -41.228 1.00 42.88 106 GLY A O 1
ATOM 839 N N . SER A 1 107 ? 21.580 -11.923 -39.944 1.00 48.19 107 SER A N 1
ATOM 840 C CA . SER A 1 107 ? 21.151 -12.844 -38.869 1.00 48.19 107 SER A CA 1
ATOM 841 C C . SER A 1 107 ? 20.364 -12.210 -37.716 1.00 48.19 107 SER A C 1
ATOM 843 O O . SER A 1 107 ? 19.651 -12.920 -37.012 1.00 48.19 107 SER A O 1
ATOM 845 N N . VAL A 1 108 ? 20.444 -10.891 -37.515 1.00 53.09 108 VAL A N 1
ATOM 846 C CA . VAL A 1 108 ? 19.912 -10.242 -36.296 1.00 53.09 108 VAL A CA 1
ATOM 847 C C . VAL A 1 108 ? 18.415 -9.910 -36.403 1.00 53.09 108 VAL A C 1
ATOM 849 O O . VAL A 1 108 ? 17.692 -9.962 -35.410 1.00 53.09 108 VAL A O 1
ATOM 852 N N . ALA A 1 109 ? 17.909 -9.642 -37.611 1.00 49.28 109 ALA A N 1
ATOM 853 C CA . ALA A 1 109 ? 16.510 -9.255 -37.824 1.00 49.28 109 ALA A CA 1
ATOM 854 C C . ALA A 1 109 ? 15.506 -10.399 -37.562 1.00 49.28 109 ALA A C 1
ATOM 856 O O . ALA A 1 109 ? 14.397 -10.152 -37.093 1.00 49.28 109 ALA A O 1
ATOM 857 N N . ALA A 1 110 ? 15.898 -11.655 -37.802 1.00 45.91 110 ALA A N 1
ATOM 858 C CA . ALA A 1 110 ? 15.016 -12.812 -37.629 1.00 45.91 110 ALA A CA 1
ATOM 859 C C . ALA A 1 110 ? 14.701 -13.117 -36.149 1.00 45.91 110 ALA A C 1
ATOM 861 O O . ALA A 1 110 ? 13.598 -13.560 -35.830 1.00 45.91 110 ALA A O 1
ATOM 862 N N . GLY A 1 111 ? 15.640 -12.842 -35.235 1.00 48.47 111 GLY A N 1
ATOM 863 C CA . GLY A 1 111 ? 15.468 -13.110 -33.803 1.00 48.47 111 GLY A CA 1
ATOM 864 C C . GLY A 1 111 ? 14.459 -12.176 -33.128 1.00 48.47 111 GLY A C 1
ATOM 865 O O . GLY A 1 111 ? 13.622 -12.630 -32.352 1.00 48.47 111 GLY A O 1
ATOM 866 N N . ALA A 1 112 ? 14.479 -10.884 -33.468 1.00 53.53 112 ALA A N 1
ATOM 867 C CA . ALA A 1 112 ? 13.585 -9.894 -32.860 1.00 53.53 112 ALA A CA 1
ATOM 868 C C . ALA A 1 112 ? 12.107 -10.136 -33.219 1.00 53.53 112 ALA A C 1
ATOM 870 O O . ALA A 1 112 ? 11.219 -9.955 -32.386 1.00 53.53 112 ALA A O 1
ATOM 871 N N . GLN A 1 113 ? 11.840 -10.598 -34.443 1.00 51.41 113 GLN A N 1
ATOM 872 C CA . GLN A 1 113 ? 10.479 -10.847 -34.918 1.00 51.41 113 GLN A CA 1
ATOM 873 C C . GLN A 1 113 ? 9.876 -12.133 -34.333 1.00 51.41 113 GLN A C 1
ATOM 875 O O . GLN A 1 113 ? 8.682 -12.168 -34.038 1.00 51.41 113 GLN A O 1
ATOM 880 N N . ALA A 1 114 ? 10.704 -13.153 -34.081 1.00 54.59 114 ALA A N 1
ATOM 881 C CA . ALA A 1 114 ? 10.287 -14.379 -33.403 1.00 54.59 114 ALA A CA 1
ATOM 882 C C . ALA A 1 114 ? 9.959 -14.143 -31.917 1.00 54.59 114 ALA A C 1
ATOM 884 O O . ALA A 1 114 ? 8.958 -14.657 -31.421 1.00 54.59 114 ALA A O 1
ATOM 885 N N . VAL A 1 115 ? 10.753 -13.319 -31.220 1.00 59.34 115 VAL A N 1
ATOM 886 C CA . VAL A 1 115 ? 10.491 -12.959 -29.814 1.00 59.34 115 VAL A CA 1
ATOM 887 C C . VAL A 1 115 ? 9.203 -12.149 -29.692 1.00 59.34 115 VAL A C 1
ATOM 889 O O . VAL A 1 115 ? 8.384 -12.450 -28.830 1.00 59.34 115 VAL A O 1
ATOM 892 N N . LYS A 1 116 ? 8.970 -11.183 -30.590 1.00 54.78 116 LYS A N 1
ATOM 893 C CA . LYS A 1 116 ? 7.738 -10.382 -30.588 1.00 54.78 116 LYS A CA 1
ATOM 894 C C . LYS A 1 116 ? 6.481 -11.245 -30.773 1.00 54.78 116 LYS A C 1
ATOM 896 O O . LYS A 1 116 ? 5.534 -11.097 -30.009 1.00 54.78 116 LYS A O 1
ATOM 901 N N . GLY A 1 117 ? 6.505 -12.192 -31.716 1.00 56.41 117 GLY A N 1
ATOM 902 C CA . GLY A 1 117 ? 5.380 -13.105 -31.953 1.00 56.41 117 GLY A CA 1
ATOM 903 C C . GLY A 1 117 ? 5.139 -14.106 -30.817 1.00 56.41 117 GLY A C 1
ATOM 904 O O . GLY A 1 117 ? 3.992 -14.413 -30.503 1.00 56.41 117 GLY A O 1
ATOM 905 N N . ALA A 1 118 ? 6.199 -14.592 -30.163 1.00 60.84 118 ALA A N 1
ATOM 906 C CA . ALA A 1 118 ? 6.070 -15.487 -29.011 1.00 60.84 118 ALA A CA 1
ATOM 907 C C . ALA A 1 118 ? 5.508 -14.766 -27.774 1.00 60.84 118 ALA A C 1
ATOM 909 O O . ALA A 1 118 ? 4.671 -15.319 -27.067 1.00 60.84 118 ALA A O 1
ATOM 910 N N . VAL A 1 119 ? 5.934 -13.521 -27.543 1.00 59.19 119 VAL A N 1
ATOM 911 C CA . VAL A 1 119 ? 5.421 -12.648 -26.479 1.00 59.19 119 VAL A CA 1
ATOM 912 C C . VAL A 1 119 ? 3.932 -12.368 -26.710 1.00 59.19 119 VAL A C 1
ATOM 914 O O . VAL A 1 119 ? 3.117 -12.703 -25.858 1.00 59.19 119 VAL A O 1
ATOM 917 N N . GLU A 1 120 ? 3.544 -11.881 -27.891 1.00 58.44 120 GLU A N 1
ATOM 918 C CA . GLU A 1 120 ? 2.133 -11.606 -28.220 1.00 58.44 120 GLU A CA 1
ATOM 919 C C . GLU A 1 120 ? 1.237 -12.862 -28.124 1.00 58.44 120 GLU A C 1
ATOM 921 O O . GLU A 1 120 ? 0.094 -12.778 -27.672 1.00 58.44 120 GLU A O 1
ATOM 926 N N . GLY A 1 121 ? 1.756 -14.042 -28.489 1.00 54.38 121 GLY A N 1
ATOM 927 C CA . GLY A 1 121 ? 1.017 -15.308 -28.426 1.00 54.38 121 GLY A CA 1
ATOM 928 C C . GLY A 1 121 ? 0.788 -15.856 -27.012 1.00 54.38 121 GLY A C 1
ATOM 929 O O . GLY A 1 121 ? -0.244 -16.479 -26.766 1.00 54.38 121 GLY A O 1
ATOM 930 N N . ILE A 1 122 ? 1.712 -15.621 -26.076 1.00 61.03 122 ILE A N 1
ATOM 931 C CA . ILE A 1 122 ? 1.558 -16.051 -24.677 1.00 61.03 122 ILE A CA 1
ATOM 932 C C . ILE A 1 122 ? 0.517 -15.174 -23.971 1.00 61.03 122 ILE A C 1
ATOM 934 O O . ILE A 1 122 ? -0.389 -15.699 -23.323 1.00 61.03 122 ILE A O 1
ATOM 938 N N . PHE A 1 123 ? 0.577 -13.855 -24.162 1.00 54.31 123 PHE A N 1
ATOM 939 C CA . PHE A 1 123 ? -0.263 -12.917 -23.412 1.00 54.31 123 PHE A CA 1
ATOM 940 C C . PHE A 1 123 ? -1.728 -12.885 -23.874 1.00 54.31 123 PHE A C 1
ATOM 942 O O . PHE A 1 123 ? -2.621 -12.859 -23.029 1.00 54.31 123 PHE A O 1
ATOM 949 N N . ASN A 1 124 ? -2.011 -13.050 -25.174 1.00 56.09 124 ASN A N 1
ATOM 950 C CA . ASN A 1 124 ? -3.397 -13.177 -25.658 1.00 56.09 124 ASN A CA 1
ATOM 951 C C . ASN A 1 124 ? -4.135 -14.403 -25.083 1.00 56.09 124 ASN A C 1
ATOM 953 O O . ASN A 1 124 ? -5.363 -14.422 -25.046 1.00 56.09 124 ASN A O 1
ATOM 957 N N . SER A 1 125 ? -3.407 -15.434 -24.639 1.00 54.41 125 SER A N 1
ATOM 958 C CA . SER A 1 125 ? -4.008 -16.620 -24.016 1.00 54.41 125 SER A CA 1
ATOM 959 C C . SER A 1 125 ? -4.361 -16.421 -22.535 1.00 54.41 125 SER A C 1
ATOM 961 O O . SER A 1 125 ? -5.261 -17.095 -22.029 1.00 54.41 125 SER A O 1
ATOM 963 N N . GLU A 1 126 ? -3.682 -15.494 -21.849 1.00 56.31 126 GLU A N 1
ATOM 964 C CA . GLU A 1 126 ? -3.936 -15.161 -20.443 1.00 56.31 126 GLU A CA 1
ATOM 965 C C . GLU A 1 126 ? -5.047 -14.117 -20.299 1.00 56.31 126 GLU A C 1
ATOM 967 O O . GLU A 1 126 ? -5.933 -14.304 -19.465 1.00 56.31 126 GLU A O 1
ATOM 972 N N . ASP A 1 127 ? -5.076 -13.091 -21.156 1.00 54.81 127 ASP A N 1
ATOM 973 C CA . ASP A 1 127 ? -6.157 -12.094 -21.166 1.00 54.81 127 ASP A CA 1
ATOM 974 C C . ASP A 1 127 ? -7.513 -12.743 -21.500 1.00 54.81 127 ASP A C 1
ATOM 976 O O . ASP A 1 127 ? -8.502 -12.500 -20.810 1.00 54.81 127 ASP A O 1
ATOM 980 N N . ALA A 1 128 ? -7.547 -13.679 -22.459 1.00 51.91 128 ALA A N 1
ATOM 981 C CA . ALA A 1 128 ? -8.753 -14.448 -22.779 1.00 51.91 128 ALA A CA 1
ATOM 982 C C . ALA A 1 128 ? -9.237 -15.340 -21.616 1.00 51.91 128 ALA A C 1
ATOM 984 O O . ALA A 1 128 ? -10.435 -15.590 -21.479 1.00 51.91 128 ALA A O 1
ATOM 985 N N . LYS A 1 129 ? -8.327 -15.820 -20.755 1.00 53.38 129 LYS A N 1
ATOM 986 C CA . LYS A 1 129 ? -8.683 -16.588 -19.549 1.00 53.38 129 LYS A CA 1
ATOM 987 C C . LYS A 1 129 ? -9.197 -15.693 -18.423 1.00 53.38 129 LYS A C 1
ATOM 989 O O . LYS A 1 129 ? -10.164 -16.061 -17.763 1.00 53.38 129 LYS A O 1
ATOM 994 N N . ALA A 1 130 ? -8.580 -14.530 -18.223 1.00 55.50 130 ALA A N 1
ATOM 995 C CA . ALA A 1 130 ? -8.993 -13.568 -17.205 1.00 55.50 130 ALA A CA 1
ATOM 996 C C . ALA A 1 130 ? -10.362 -12.935 -17.517 1.00 55.50 130 ALA A C 1
ATOM 998 O O . ALA A 1 130 ? -11.122 -12.622 -16.600 1.00 55.50 130 ALA A O 1
ATOM 999 N N . GLU A 1 131 ? -10.692 -12.764 -18.800 1.00 54.25 131 GLU A N 1
ATOM 1000 C CA . GLU A 1 131 ? -12.001 -12.277 -19.247 1.00 54.25 131 GLU A CA 1
ATOM 1001 C C . GLU A 1 131 ? -13.088 -13.359 -19.092 1.00 54.25 131 GLU A C 1
ATOM 1003 O O . GLU A 1 131 ? -14.166 -13.073 -18.571 1.00 54.25 131 GLU A O 1
ATOM 1008 N N . ALA A 1 132 ? -12.766 -14.625 -19.392 1.00 52.09 132 ALA A N 1
ATOM 1009 C CA . ALA A 1 132 ? -13.671 -15.761 -19.190 1.00 52.09 132 ALA A CA 1
ATOM 1010 C C . ALA A 1 132 ? -13.981 -16.053 -17.705 1.00 52.09 132 ALA A C 1
ATOM 1012 O O . ALA A 1 132 ? -15.113 -16.398 -17.370 1.00 52.09 132 ALA A O 1
ATOM 1013 N N . GLU A 1 133 ? -13.016 -15.890 -16.790 1.00 52.53 133 GLU A N 1
ATOM 1014 C CA . GLU A 1 133 ? -13.262 -16.028 -15.341 1.00 52.53 133 GLU A CA 1
ATOM 1015 C C . GLU A 1 133 ? -14.104 -14.878 -14.764 1.00 52.53 133 GLU A C 1
ATOM 1017 O O . GLU A 1 133 ? -14.775 -15.056 -13.749 1.00 52.53 133 GLU A O 1
ATOM 1022 N N . LYS A 1 134 ? -14.114 -13.712 -15.422 1.00 52.84 134 LYS A N 1
ATOM 1023 C CA . LYS A 1 134 ? -14.948 -12.561 -15.048 1.00 52.84 134 LYS A CA 1
ATOM 1024 C C . LYS A 1 134 ? -16.405 -12.689 -15.494 1.00 52.84 134 LYS A C 1
ATOM 1026 O O . LYS A 1 134 ? -17.262 -12.104 -14.846 1.00 52.84 134 LYS A O 1
ATOM 1031 N N . GLU A 1 135 ? -16.684 -13.408 -16.581 1.00 49.41 135 GLU A N 1
ATOM 1032 C CA . GLU A 1 135 ? -18.056 -13.684 -17.048 1.00 49.41 135 GLU A CA 1
ATOM 1033 C C . GLU A 1 135 ? -18.717 -14.865 -16.316 1.00 49.41 135 GLU A C 1
ATOM 1035 O O . GLU A 1 135 ? -19.937 -15.019 -16.367 1.00 49.41 135 GLU A O 1
ATOM 1040 N N . ALA A 1 136 ? -17.930 -15.698 -15.627 1.00 47.88 136 ALA A N 1
ATOM 1041 C CA . ALA A 1 136 ? -18.410 -16.875 -14.904 1.00 47.88 136 ALA A CA 1
ATOM 1042 C C . ALA A 1 136 ? -18.728 -16.631 -13.409 1.00 47.88 136 ALA A C 1
ATOM 1044 O O . ALA A 1 136 ? -19.192 -17.560 -12.743 1.00 47.88 136 ALA A O 1
ATOM 1045 N N . ALA A 1 137 ? -18.482 -15.423 -12.887 1.00 43.28 137 ALA A N 1
ATOM 1046 C CA . ALA A 1 137 ? -18.694 -15.021 -11.489 1.00 43.28 137 ALA A CA 1
ATOM 1047 C C . ALA A 1 137 ? -19.752 -13.914 -11.372 1.00 43.28 137 ALA A C 1
ATOM 1049 O O . ALA A 1 137 ? -20.555 -13.981 -10.414 1.00 43.28 137 ALA A O 1
#

Sequence (137 aa):
MNLVSYEYIATQRERHGVMVLSEFTGAAQSLSGSLIVNPWNTEELANALHDAVTMSPEQREANYKKLERYVFKYTSAWWGQSFVNEMTRLSSDASHQPKAIGNVAGSVAAGAQAVKGAVEGIFNSEDAKAEAEKEAA

Foldseek 3Di:
DDCVQLVVLVPCPPPLAAAEEEPPDPCCVQLVLHNYDHPVPVVSVVVSVVCRVPPDPVSSVVSSVSRVVRSVVCDPLNVVVVVVVVVLVVVVVVVPPPDDDDDDPPDPVVVSVVVVVVSVVVVVVVVVVVVVVVVVD

InterPro domains:
  IPR001830 G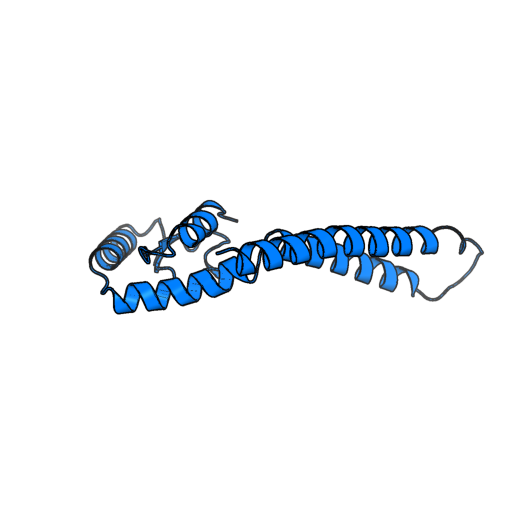lycosyl transferase, family 20 [PF00982] (1-88)
  IPR001830 Glycosyl transferase, family 20 [PTHR10788] (1-104)

Organism: Verticillium longisporum (NCBI:txid100787)

Secondary structure (DSSP, 8-state):
--SHHHHHHHH-TTT-PPPEEETTSTTTTT-TTSEEE-TT-HHHHHHHHHHHHH--HHHHHHHHHHHHHHHHHS-HHHHHHHHHHHHHHHHHHHTTS---S----SSHHHHHHHHHHHHHHHHHHHHHHHHHHHH--